Protein AF-A0AAU0RL03-F1 (afdb_monomer_lite)

Sequence (150 aa):
MKHIYVLLFLTFFTHTLWAQEIKDSTNIVLVRGSISQGDRWERKIRVYADSLNYYSDKTLPHFITDECFDVTFTASKAADDYESPRWAILERVYNNITLQKIIKTQNKSLDKKCSIKMPFEDSNYKASFRQLAQKRLQQIKDKPGAQLIQ

Radius of gyration: 30.17 Å; chains: 1; bounding box: 51×86×68 Å

Structure (mmCIF, N/CA/C/O backbone):
data_AF-A0AAU0RL03-F1
#
_entry.id   AF-A0AAU0RL03-F1
#
loop_
_atom_site.group_PDB
_atom_site.id
_atom_site.type_symbol
_atom_site.label_atom_id
_atom_site.label_alt_id
_atom_site.label_comp_id
_atom_site.label_asym_id
_atom_site.label_entity_id
_atom_site.label_seq_id
_atom_site.pdbx_PDB_ins_code
_atom_site.Cartn_x
_atom_site.Cartn_y
_atom_site.Cartn_z
_atom_site.occupancy
_atom_site.B_iso_or_equiv
_atom_site.auth_seq_id
_atom_site.auth_comp_id
_atom_site.auth_asym_id
_atom_site.auth_atom_id
_atom_site.pdbx_PDB_model_num
ATOM 1 N N . MET A 1 1 ? -33.632 -72.762 -52.023 1.00 55.47 1 MET A N 1
ATOM 2 C CA . MET A 1 1 ? -32.404 -71.966 -51.777 1.00 55.47 1 MET A CA 1
ATOM 3 C C . MET A 1 1 ? -32.392 -70.681 -52.619 1.00 55.47 1 MET A C 1
ATOM 5 O O . MET A 1 1 ? -31.535 -70.516 -53.472 1.00 55.47 1 MET A O 1
ATOM 9 N N . LYS A 1 2 ? -33.365 -69.775 -52.435 1.00 52.75 2 LYS A N 1
ATOM 10 C CA . LYS A 1 2 ? -33.423 -68.478 -53.154 1.00 52.75 2 LYS A CA 1
ATOM 11 C C . LYS A 1 2 ? -33.726 -67.273 -52.247 1.00 52.75 2 LYS A C 1
ATOM 13 O O . LYS A 1 2 ? -33.703 -66.147 -52.717 1.00 52.75 2 LYS A O 1
ATOM 18 N N . HIS A 1 3 ? -33.936 -67.491 -50.945 1.00 49.66 3 HIS A N 1
ATOM 19 C CA . HIS A 1 3 ? -34.319 -66.432 -49.998 1.00 49.66 3 HIS A CA 1
ATOM 20 C C . HIS A 1 3 ? -33.198 -65.998 -49.039 1.00 49.66 3 HIS A C 1
ATOM 22 O O . HIS A 1 3 ? -33.381 -65.053 -48.286 1.00 49.66 3 HIS A O 1
ATOM 28 N N . ILE A 1 4 ? -32.023 -66.637 -49.093 1.00 52.09 4 ILE A N 1
ATOM 29 C CA . ILE A 1 4 ? -30.875 -66.294 -48.230 1.00 52.09 4 ILE A CA 1
ATOM 30 C C . ILE A 1 4 ? -30.045 -65.138 -48.824 1.00 52.09 4 ILE A C 1
ATOM 32 O O . ILE A 1 4 ? -29.452 -64.357 -48.089 1.00 52.09 4 ILE A O 1
ATOM 36 N N . TYR A 1 5 ? -30.067 -64.955 -50.149 1.00 51.00 5 TYR A N 1
ATOM 37 C CA . TYR A 1 5 ? -29.262 -63.927 -50.822 1.00 51.00 5 TYR A CA 1
ATOM 38 C C . TYR A 1 5 ? -29.834 -62.504 -50.725 1.00 51.00 5 TYR A C 1
ATOM 40 O O . TYR A 1 5 ? -29.085 -61.544 -50.862 1.00 51.00 5 TYR A O 1
ATOM 48 N N . VAL A 1 6 ? -31.135 -62.345 -50.456 1.00 51.84 6 VAL A N 1
ATOM 49 C CA . VAL A 1 6 ? -31.771 -61.014 -50.373 1.00 51.84 6 VAL A CA 1
ATOM 50 C C . VAL A 1 6 ? -31.477 -60.332 -49.030 1.00 51.84 6 VAL A C 1
ATOM 52 O O . VAL A 1 6 ? -31.315 -59.118 -48.976 1.00 51.84 6 VAL A O 1
ATOM 55 N N . LEU A 1 7 ? -31.322 -61.111 -47.955 1.00 48.09 7 LEU A N 1
ATOM 56 C CA . LEU A 1 7 ? -31.024 -60.590 -46.616 1.00 48.09 7 LEU A CA 1
ATOM 57 C C . LEU A 1 7 ? -29.560 -60.158 -46.444 1.00 48.09 7 LEU A C 1
ATOM 59 O O . LEU A 1 7 ? -29.296 -59.208 -45.717 1.00 48.09 7 LEU A O 1
ATOM 63 N N . LEU A 1 8 ? -28.621 -60.787 -47.158 1.00 49.88 8 LEU A N 1
ATOM 64 C CA . LEU A 1 8 ? -27.200 -60.413 -47.120 1.00 49.88 8 LEU A CA 1
ATOM 65 C C . LEU A 1 8 ? -26.866 -59.161 -47.945 1.00 49.88 8 LEU A C 1
ATOM 67 O O . LEU A 1 8 ? -25.859 -58.509 -47.682 1.00 49.88 8 LEU A O 1
ATOM 71 N N . PHE A 1 9 ? -27.706 -58.791 -48.916 1.00 48.72 9 PHE A N 1
ATOM 72 C CA . PHE A 1 9 ? -27.490 -57.580 -49.715 1.00 48.72 9 PHE A CA 1
ATOM 73 C C . PHE A 1 9 ? -27.983 -56.307 -49.002 1.00 48.72 9 PHE A C 1
ATOM 75 O O . PHE A 1 9 ? -27.459 -55.220 -49.230 1.00 48.72 9 PHE A O 1
ATOM 82 N N . LEU A 1 10 ? -28.955 -56.441 -48.091 1.00 46.81 10 LEU A N 1
ATOM 83 C CA . LEU A 1 10 ? -29.544 -55.321 -47.347 1.00 46.81 10 LEU A CA 1
ATOM 84 C C . LEU A 1 10 ? -28.695 -54.852 -46.158 1.00 46.81 10 LEU A C 1
ATOM 86 O O . LEU A 1 10 ? -28.780 -53.687 -45.784 1.00 46.81 10 LEU A O 1
ATOM 90 N N . THR A 1 11 ? -27.833 -55.704 -45.600 1.00 49.44 11 THR A N 1
ATOM 91 C CA . THR A 1 11 ? -26.931 -55.308 -44.502 1.00 49.44 11 THR A CA 1
ATOM 92 C C . THR A 1 11 ? -25.633 -54.665 -44.986 1.00 49.44 11 THR A C 1
ATOM 94 O O . THR A 1 11 ? -24.937 -54.032 -44.199 1.00 49.44 11 THR A O 1
ATOM 97 N N . PHE A 1 12 ? -25.290 -54.789 -46.272 1.00 46.94 12 PHE A N 1
ATOM 98 C CA . PHE A 1 12 ? -24.073 -54.171 -46.808 1.00 46.94 12 PHE A CA 1
ATOM 99 C C . PHE A 1 12 ? -24.259 -52.687 -47.162 1.00 46.94 12 PHE A C 1
ATOM 101 O O . PHE A 1 12 ? -23.292 -51.931 -47.161 1.00 46.94 12 PHE A O 1
ATOM 108 N N . PHE A 1 13 ? -25.496 -52.238 -47.403 1.00 47.69 13 PHE A N 1
ATOM 109 C CA . PHE A 1 13 ? -25.777 -50.841 -47.762 1.00 47.69 13 PHE A CA 1
ATOM 110 C C . PHE A 1 13 ? -25.941 -49.901 -46.557 1.00 47.69 13 PHE A C 1
ATOM 112 O O . PHE A 1 13 ? -25.862 -48.685 -46.708 1.00 47.69 13 PHE A O 1
ATOM 119 N N . THR A 1 14 ? -26.133 -50.430 -45.346 1.00 48.75 14 THR A N 1
ATOM 120 C CA . THR A 1 14 ? -26.328 -49.613 -44.133 1.00 48.75 14 THR A CA 1
ATOM 121 C C . THR A 1 14 ? -25.031 -49.241 -43.411 1.00 48.75 14 THR A C 1
ATOM 123 O O . THR A 1 14 ? -25.081 -48.524 -42.415 1.00 48.75 14 THR A O 1
ATOM 126 N N . HIS A 1 15 ? -23.865 -49.685 -43.889 1.00 47.97 15 HIS A N 1
ATOM 127 C CA . HIS A 1 15 ? -22.578 -49.404 -43.234 1.00 47.97 15 HIS A CA 1
ATOM 128 C C . HIS A 1 15 ? -21.725 -48.325 -43.911 1.00 47.97 15 HIS A C 1
ATOM 130 O O . HIS A 1 15 ? -20.688 -47.954 -43.370 1.00 47.97 15 HIS A O 1
ATOM 136 N N . THR A 1 16 ? -22.160 -47.746 -45.030 1.00 49.66 16 THR A N 1
ATOM 137 C CA . THR A 1 16 ? -21.395 -46.691 -45.723 1.00 49.66 16 THR A CA 1
ATOM 138 C C . THR A 1 16 ? -21.837 -45.262 -45.384 1.00 49.66 16 THR A C 1
ATOM 140 O O . THR A 1 16 ? -21.304 -44.316 -45.952 1.00 49.66 16 THR A O 1
ATOM 143 N N . LEU A 1 17 ? -22.769 -45.071 -44.440 1.00 49.69 17 LEU A N 1
ATOM 144 C CA . LEU A 1 17 ? -23.283 -43.743 -44.050 1.00 49.69 17 LEU A CA 1
ATOM 145 C C . LEU A 1 17 ? -22.670 -43.156 -42.765 1.00 49.69 17 LEU A C 1
ATOM 147 O O . LEU A 1 17 ? -23.070 -42.077 -42.347 1.00 49.69 17 LEU A O 1
ATOM 151 N N . TRP A 1 18 ? -21.687 -43.819 -42.147 1.00 51.22 18 TRP A N 1
ATOM 152 C CA . TRP A 1 18 ? -21.048 -43.358 -40.899 1.00 51.22 18 TRP A CA 1
ATOM 153 C C . TRP A 1 18 ? -19.575 -42.964 -41.056 1.00 51.22 18 TRP A C 1
ATOM 155 O O . TRP A 1 18 ? -18.809 -42.976 -40.098 1.00 51.22 18 TRP A O 1
ATOM 165 N N . ALA A 1 19 ? -19.172 -42.583 -42.265 1.00 48.88 19 ALA A N 1
ATOM 166 C CA . ALA A 1 19 ? -17.845 -42.032 -42.518 1.00 48.88 19 ALA A CA 1
ATOM 167 C C . ALA A 1 19 ? -17.935 -40.741 -43.339 1.00 48.88 19 ALA A C 1
ATOM 169 O O . ALA A 1 19 ? -17.244 -40.571 -44.338 1.00 48.88 19 ALA A O 1
ATOM 170 N N . GLN A 1 20 ? -18.794 -39.807 -42.923 1.00 47.00 20 GLN A N 1
ATOM 171 C CA . GLN A 1 20 ? -18.469 -38.406 -43.158 1.00 47.00 20 GLN A CA 1
ATOM 172 C C . GLN A 1 20 ? -17.448 -38.021 -42.094 1.00 47.00 20 GLN A C 1
ATOM 174 O O . GLN A 1 20 ? -17.790 -37.728 -40.951 1.00 47.00 20 GLN A O 1
ATOM 179 N N . GLU A 1 21 ? -16.173 -38.084 -42.477 1.00 47.25 21 GLU A N 1
ATOM 180 C CA . GLU A 1 21 ? -15.118 -37.338 -41.806 1.00 47.25 21 GLU A CA 1
ATOM 181 C C . GLU A 1 21 ? -15.559 -35.871 -41.851 1.00 47.25 21 GLU A C 1
ATOM 183 O O . GLU A 1 21 ? -15.415 -35.186 -42.866 1.00 47.25 21 GLU A O 1
ATOM 188 N N . ILE A 1 22 ? -16.163 -35.387 -40.766 1.00 52.53 22 ILE A N 1
ATOM 189 C CA . ILE A 1 22 ? -16.255 -33.956 -40.520 1.00 52.53 22 ILE A CA 1
ATOM 190 C C . ILE A 1 22 ? -14.807 -33.544 -40.266 1.00 52.53 22 ILE A C 1
ATOM 192 O O . ILE A 1 22 ? -14.342 -33.477 -39.131 1.00 52.53 22 ILE A O 1
ATOM 196 N N . LYS A 1 23 ? -14.054 -33.306 -41.345 1.00 43.62 23 LYS A N 1
ATOM 197 C CA . LYS A 1 23 ? -12.921 -32.390 -41.302 1.00 43.62 23 LYS A CA 1
ATOM 198 C C . LYS A 1 23 ? -13.518 -31.006 -41.112 1.00 43.62 23 LYS A C 1
ATOM 200 O O . LYS A 1 23 ? -13.473 -30.164 -42.004 1.00 43.62 23 LYS A O 1
ATOM 205 N N . ASP A 1 24 ? -14.056 -30.779 -39.919 1.00 48.59 24 ASP A N 1
ATOM 206 C CA . ASP A 1 24 ? -13.991 -29.469 -39.319 1.00 48.59 24 ASP A CA 1
ATOM 207 C C . ASP A 1 24 ? -12.497 -29.235 -39.167 1.00 48.59 24 ASP A C 1
ATOM 209 O O . ASP A 1 24 ? -11.853 -29.610 -38.186 1.00 48.59 24 ASP A O 1
ATOM 213 N N . SER A 1 25 ? -11.905 -28.668 -40.218 1.00 48.94 25 SER A N 1
ATOM 214 C CA . SER A 1 25 ? -10.732 -27.849 -40.050 1.00 48.94 25 SER A CA 1
ATOM 215 C C . SER A 1 25 ? -11.194 -26.730 -39.134 1.00 48.94 25 SER A C 1
ATOM 217 O O . SER A 1 25 ? -11.632 -25.668 -39.587 1.00 48.94 25 SER A O 1
ATOM 219 N N . THR A 1 26 ? -11.156 -26.989 -37.831 1.00 49.00 26 THR A N 1
ATOM 220 C CA . THR A 1 26 ? -11.131 -25.955 -36.825 1.00 49.00 26 THR A CA 1
ATOM 221 C C . THR A 1 26 ? -9.859 -25.197 -37.149 1.00 49.00 26 THR A C 1
ATOM 223 O O . THR A 1 26 ? -8.769 -25.517 -36.677 1.00 49.00 26 THR A O 1
ATOM 226 N N . ASN A 1 27 ? -9.978 -24.214 -38.040 1.00 41.69 27 ASN A N 1
ATOM 227 C CA . ASN A 1 27 ? -9.094 -23.078 -38.059 1.00 41.69 27 ASN A CA 1
ATOM 228 C C . ASN A 1 27 ? -9.299 -22.466 -36.682 1.00 41.69 27 ASN A C 1
ATOM 230 O O . ASN A 1 27 ? -10.167 -21.620 -36.475 1.00 41.69 27 ASN A O 1
ATOM 234 N N . ILE A 1 28 ? -8.547 -22.977 -35.706 1.00 46.81 28 ILE A N 1
ATOM 235 C CA . ILE A 1 28 ? -8.315 -22.295 -34.455 1.00 46.81 28 ILE A CA 1
ATOM 236 C C . ILE A 1 28 ? -7.556 -21.058 -34.902 1.00 46.81 28 ILE A C 1
ATOM 238 O O . ILE A 1 28 ? -6.332 -21.056 -35.025 1.00 46.81 28 ILE A O 1
ATOM 242 N N . VAL A 1 29 ? -8.311 -20.016 -35.235 1.00 42.81 29 VAL A N 1
ATOM 243 C CA . VAL A 1 29 ? -7.779 -18.676 -35.347 1.00 42.81 29 VAL A CA 1
ATOM 244 C C . VAL A 1 29 ? -7.341 -18.360 -33.927 1.00 42.81 29 VAL A C 1
ATOM 246 O O . VAL A 1 29 ? -8.125 -17.914 -33.092 1.00 42.81 29 VAL A O 1
ATOM 249 N N . LEU A 1 30 ? -6.083 -18.677 -33.623 1.00 47.31 30 LEU A N 1
ATOM 250 C CA . LEU A 1 30 ? -5.368 -18.115 -32.495 1.00 47.31 30 LEU A CA 1
ATOM 251 C C . LEU A 1 30 ? -5.301 -16.619 -32.782 1.00 47.31 30 LEU A C 1
ATOM 253 O O . LEU A 1 30 ? -4.319 -16.115 -33.326 1.00 47.31 30 LEU A O 1
ATOM 257 N N . VAL A 1 31 ? -6.376 -15.904 -32.443 1.00 50.41 31 VAL A N 1
ATOM 258 C CA . VAL A 1 31 ? -6.346 -14.459 -32.285 1.00 50.41 31 VAL A CA 1
ATOM 259 C C . VAL A 1 31 ? -5.415 -14.238 -31.108 1.00 50.41 31 VAL A C 1
ATOM 261 O O . VAL A 1 31 ? -5.816 -14.209 -29.946 1.00 50.41 31 VAL A O 1
ATOM 264 N N . ARG A 1 32 ? -4.120 -14.165 -31.405 1.00 51.62 32 ARG A N 1
ATOM 265 C CA . ARG A 1 32 ? -3.092 -13.776 -30.456 1.00 51.62 32 ARG A CA 1
ATOM 266 C C . ARG A 1 32 ? -3.259 -12.275 -30.261 1.00 51.62 32 ARG A C 1
ATOM 268 O O . ARG A 1 32 ? -2.483 -11.483 -30.780 1.00 51.62 32 ARG A O 1
ATOM 275 N N . GLY A 1 33 ? -4.333 -11.890 -29.574 1.00 57.47 33 GLY A N 1
ATOM 276 C CA . GLY A 1 33 ? -4.560 -10.518 -29.162 1.00 57.47 33 GLY A CA 1
ATOM 277 C C . GLY A 1 33 ? -3.382 -10.122 -28.289 1.00 57.47 33 GLY A C 1
ATOM 278 O O . GLY A 1 33 ? -3.208 -10.655 -27.190 1.00 57.47 33 GLY A O 1
ATOM 279 N N . SER A 1 34 ? -2.510 -9.255 -28.799 1.00 68.25 34 SER A N 1
ATOM 280 C CA . SER A 1 34 ? -1.417 -8.725 -28.003 1.00 68.25 34 SER A CA 1
ATOM 281 C C . SER A 1 34 ? -2.031 -7.837 -26.926 1.00 68.25 34 SER A C 1
ATOM 283 O O . SER A 1 34 ? -2.418 -6.705 -27.196 1.00 68.25 34 SER A O 1
ATOM 285 N N . ILE A 1 35 ? -2.152 -8.357 -25.705 1.00 71.44 35 ILE A N 1
ATOM 286 C CA . ILE A 1 35 ? -2.530 -7.539 -24.550 1.00 71.44 35 ILE A CA 1
ATOM 287 C C . ILE A 1 35 ? -1.452 -6.461 -24.404 1.00 71.44 35 ILE A C 1
ATOM 289 O O . ILE A 1 35 ? -0.257 -6.796 -24.359 1.00 71.44 35 ILE A O 1
ATOM 293 N N . SER A 1 36 ? -1.858 -5.192 -24.355 1.00 82.31 36 SER A N 1
ATOM 294 C CA . SER A 1 36 ? -0.913 -4.090 -24.192 1.00 82.31 36 SER A CA 1
ATOM 295 C C . SER A 1 36 ? -0.228 -4.177 -22.820 1.00 82.31 36 SER A C 1
ATOM 297 O O . SER A 1 36 ? -0.721 -4.819 -21.886 1.00 82.31 36 SER A O 1
ATOM 299 N N . GLN A 1 37 ? 0.944 -3.553 -22.666 1.00 79.00 37 GLN A N 1
ATOM 300 C CA . GLN A 1 37 ? 1.581 -3.482 -21.343 1.00 79.00 37 GLN A CA 1
ATOM 301 C C . GLN A 1 37 ? 0.717 -2.706 -20.339 1.00 79.00 37 GLN A C 1
ATOM 303 O O . GLN A 1 37 ? 0.675 -3.081 -19.168 1.00 79.00 37 GLN A O 1
ATOM 308 N N . GLY A 1 38 ? -0.015 -1.688 -20.807 1.00 82.44 38 GLY A N 1
ATOM 309 C CA . GLY A 1 38 ? -0.974 -0.934 -20.000 1.00 82.44 38 GLY A CA 1
ATOM 310 C C . GLY A 1 38 ? -2.082 -1.826 -19.441 1.00 82.44 38 GLY A C 1
ATOM 311 O O . GLY A 1 38 ? -2.300 -1.838 -18.234 1.00 82.44 38 GLY A O 1
ATOM 312 N N . ASP A 1 39 ? -2.688 -2.675 -20.274 1.00 84.31 39 ASP A N 1
ATOM 313 C CA . ASP A 1 39 ? -3.747 -3.595 -19.829 1.00 84.31 39 ASP A CA 1
ATOM 314 C C . ASP A 1 39 ? -3.235 -4.620 -18.809 1.00 84.31 39 ASP A C 1
ATOM 316 O O . ASP A 1 39 ? -3.933 -4.979 -17.856 1.00 84.31 39 ASP A O 1
ATOM 320 N N . ARG A 1 40 ? -2.000 -5.113 -18.989 1.00 84.81 40 ARG A N 1
ATOM 321 C CA . ARG A 1 40 ? -1.363 -6.012 -18.012 1.00 84.81 40 ARG A CA 1
ATOM 322 C C . ARG A 1 40 ? -1.126 -5.311 -16.680 1.00 84.81 40 ARG A C 1
ATOM 324 O O . ARG A 1 40 ? -1.338 -5.926 -15.635 1.00 84.81 40 ARG A O 1
ATOM 331 N N . TRP A 1 41 ? -0.677 -4.061 -16.717 1.00 86.56 41 TRP A N 1
ATOM 332 C CA . TRP A 1 41 ? -0.466 -3.243 -15.529 1.00 86.56 41 TRP A CA 1
ATOM 333 C C . TRP A 1 41 ? -1.790 -2.989 -14.806 1.00 86.56 41 TRP A C 1
ATOM 335 O O . TRP A 1 41 ? -1.903 -3.334 -13.632 1.00 86.56 41 TRP A O 1
ATOM 345 N N . GLU A 1 42 ? -2.819 -2.532 -15.519 1.00 87.69 42 GLU A N 1
ATOM 346 C CA . GLU A 1 42 ? -4.141 -2.253 -14.948 1.00 87.69 42 GLU A CA 1
ATOM 347 C C . GLU A 1 42 ? -4.750 -3.504 -14.311 1.00 87.69 42 GLU A C 1
ATOM 349 O O . GLU A 1 42 ? -5.239 -3.472 -13.180 1.00 87.69 42 GLU A O 1
ATOM 354 N N . ARG A 1 43 ? -4.645 -4.652 -14.991 1.00 90.19 43 ARG A N 1
ATOM 355 C CA . ARG A 1 43 ? -5.108 -5.930 -14.443 1.00 90.19 43 ARG A CA 1
ATOM 356 C C . ARG A 1 43 ? -4.383 -6.287 -13.147 1.00 90.19 43 ARG A C 1
ATOM 358 O O . ARG A 1 43 ? -5.032 -6.732 -12.205 1.00 90.19 43 ARG A O 1
ATOM 365 N N . LYS A 1 44 ? -3.059 -6.105 -13.080 1.00 90.56 44 LYS A N 1
ATOM 366 C CA . LYS A 1 44 ? -2.292 -6.357 -11.849 1.00 90.56 44 LYS A CA 1
ATOM 367 C C . LYS A 1 44 ? -2.744 -5.429 -10.726 1.00 90.56 44 LYS A C 1
ATOM 369 O O . LYS A 1 44 ? -3.037 -5.913 -9.637 1.00 90.56 44 LYS A O 1
ATOM 374 N N . ILE A 1 45 ? -2.832 -4.127 -10.996 1.00 93.31 45 ILE A N 1
ATOM 375 C CA . ILE A 1 45 ? -3.271 -3.120 -10.025 1.00 93.31 45 ILE A CA 1
ATOM 376 C C . ILE A 1 45 ? -4.653 -3.478 -9.462 1.00 93.31 45 ILE A C 1
ATOM 378 O O . ILE A 1 45 ? -4.834 -3.481 -8.244 1.00 93.31 45 ILE A O 1
ATOM 382 N N . ARG A 1 46 ? -5.598 -3.869 -10.326 1.00 94.50 46 ARG A N 1
ATOM 383 C CA . ARG A 1 46 ? -6.937 -4.317 -9.922 1.00 94.50 46 ARG A CA 1
ATOM 384 C C . ARG A 1 46 ? -6.893 -5.528 -8.994 1.00 94.50 46 ARG A C 1
ATOM 386 O O . ARG A 1 46 ? -7.495 -5.487 -7.930 1.00 94.50 46 ARG A O 1
ATOM 393 N N . VAL A 1 47 ? -6.123 -6.560 -9.342 1.00 94.81 47 VAL A N 1
ATOM 394 C CA . VAL A 1 47 ? -5.978 -7.766 -8.505 1.00 94.81 47 VAL A CA 1
ATOM 395 C C . VAL A 1 47 ? -5.456 -7.423 -7.105 1.00 94.81 47 VAL A C 1
ATOM 397 O O . VAL A 1 47 ? -5.973 -7.929 -6.107 1.00 94.81 47 VAL A O 1
ATOM 400 N N . TYR A 1 48 ? -4.459 -6.541 -6.999 1.00 95.75 48 TYR A N 1
ATOM 401 C CA . TYR A 1 48 ? -3.968 -6.097 -5.694 1.00 95.75 48 TYR A CA 1
ATOM 402 C C . TYR A 1 48 ? -5.005 -5.270 -4.929 1.00 95.75 48 TYR A C 1
ATOM 404 O O . TYR A 1 48 ? -5.158 -5.465 -3.723 1.00 95.75 48 TYR A O 1
ATOM 412 N N . ALA A 1 49 ? -5.741 -4.386 -5.603 1.00 96.62 49 ALA A N 1
ATOM 413 C CA . ALA A 1 49 ? -6.792 -3.597 -4.969 1.00 96.62 49 ALA A CA 1
ATOM 414 C C . ALA A 1 49 ? -7.918 -4.491 -4.431 1.00 96.62 49 ALA A C 1
ATOM 416 O O . ALA A 1 49 ? -8.316 -4.344 -3.274 1.00 96.62 49 ALA A O 1
ATOM 417 N N . ASP A 1 50 ? -8.359 -5.478 -5.212 1.00 95.44 50 ASP A N 1
ATOM 418 C CA . ASP A 1 50 ? -9.372 -6.454 -4.804 1.00 95.44 50 ASP A CA 1
ATOM 419 C C . ASP A 1 50 ? -8.912 -7.255 -3.583 1.00 95.44 50 ASP A C 1
ATOM 421 O O . ASP A 1 50 ? -9.676 -7.435 -2.634 1.00 95.44 50 ASP A O 1
ATOM 425 N N . SER A 1 51 ? -7.633 -7.646 -3.532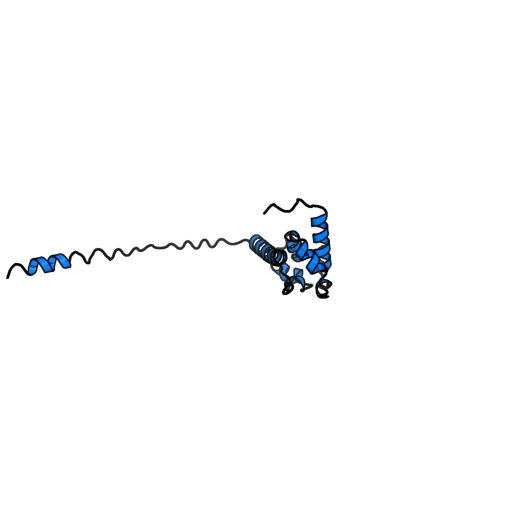 1.00 94.69 51 SER A N 1
ATOM 426 C CA . SER A 1 51 ? -7.077 -8.339 -2.362 1.00 94.69 51 SER A CA 1
ATOM 427 C C . SER A 1 51 ? -7.203 -7.532 -1.061 1.00 94.69 51 SER A C 1
ATOM 429 O O . SER A 1 51 ? -7.342 -8.118 0.013 1.00 94.69 51 SER A O 1
ATOM 431 N N . LEU A 1 52 ? -7.203 -6.196 -1.148 1.00 95.44 52 LEU A N 1
ATOM 432 C CA . LEU A 1 52 ? -7.457 -5.311 -0.012 1.00 95.44 52 LEU A CA 1
ATOM 433 C C . LEU A 1 52 ? -8.963 -5.109 0.208 1.00 95.44 52 LEU A C 1
ATOM 435 O O . LEU A 1 52 ? -9.439 -5.199 1.340 1.00 95.44 52 LEU A O 1
ATOM 439 N N . ASN A 1 53 ? -9.748 -4.891 -0.846 1.00 95.06 53 ASN A N 1
ATOM 440 C CA . ASN A 1 53 ? -11.196 -4.695 -0.716 1.00 95.06 53 ASN A CA 1
ATOM 441 C C . ASN A 1 53 ? -11.898 -5.890 -0.049 1.00 95.06 53 ASN A C 1
ATOM 443 O O . ASN A 1 53 ? -12.836 -5.680 0.722 1.00 95.06 53 ASN A O 1
ATOM 447 N N . TYR A 1 54 ? -11.398 -7.108 -0.266 1.00 91.88 54 TYR A N 1
ATOM 448 C CA . TYR A 1 54 ? -11.925 -8.349 0.316 1.00 91.88 54 TYR A CA 1
ATOM 449 C C . TYR A 1 54 ? -11.083 -8.908 1.478 1.00 91.88 54 TYR A C 1
ATOM 451 O O . TYR A 1 54 ? -11.264 -10.056 1.886 1.00 91.88 54 TYR A O 1
ATOM 459 N N . TYR A 1 55 ? -10.160 -8.119 2.035 1.00 90.19 55 TYR A N 1
ATOM 460 C CA 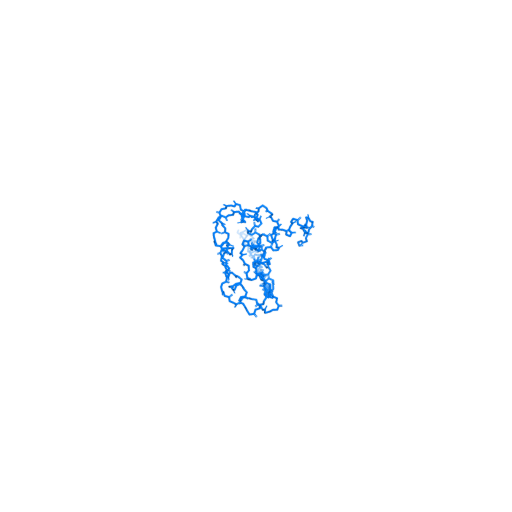. TYR A 1 55 ? -9.319 -8.549 3.151 1.00 90.19 55 TYR A CA 1
ATOM 461 C C . TYR A 1 55 ? -10.138 -8.819 4.429 1.00 90.19 55 TYR A C 1
ATOM 463 O O . TYR A 1 55 ? -10.838 -7.944 4.937 1.00 90.19 55 TYR A O 1
ATOM 471 N N . SER A 1 56 ? -10.008 -10.034 4.976 1.00 82.75 56 SER A N 1
ATOM 472 C CA . SER A 1 56 ? -10.793 -10.531 6.117 1.00 82.75 56 SER A CA 1
ATOM 473 C C . SER A 1 56 ? -9.948 -10.894 7.354 1.00 82.75 56 SER A C 1
ATOM 475 O O . SER A 1 56 ? -10.307 -11.808 8.089 1.00 82.75 56 SER A O 1
ATOM 477 N N . ASP A 1 57 ? -8.815 -10.220 7.574 1.00 71.81 57 ASP A N 1
ATOM 478 C CA . ASP A 1 57 ? -8.001 -10.283 8.812 1.00 71.81 57 ASP A CA 1
ATOM 479 C C . ASP A 1 57 ? -7.099 -11.511 9.011 1.00 71.81 57 ASP A C 1
ATOM 481 O O . ASP A 1 57 ? -6.594 -11.736 10.107 1.00 71.81 57 ASP A O 1
ATOM 485 N N . LYS A 1 58 ? -6.830 -12.296 7.962 1.00 76.88 58 LYS A N 1
ATOM 486 C CA . LYS A 1 58 ? -5.915 -13.450 8.070 1.00 76.88 58 LYS A CA 1
ATOM 487 C C . LYS A 1 58 ? -4.447 -13.025 8.086 1.00 76.88 58 LYS A C 1
ATOM 489 O O . LYS A 1 58 ? -3.751 -13.113 9.090 1.00 76.88 58 LYS A O 1
ATOM 494 N N . THR A 1 59 ? -3.960 -12.567 6.940 1.00 84.88 59 THR A N 1
ATOM 495 C CA . THR A 1 59 ? -2.544 -12.265 6.720 1.00 84.88 59 THR A CA 1
ATOM 496 C C . THR A 1 59 ? -2.458 -11.082 5.782 1.00 84.88 59 THR A C 1
ATOM 498 O O . THR A 1 59 ? -3.102 -11.087 4.734 1.00 84.88 59 THR A O 1
ATOM 501 N N . LEU A 1 60 ? -1.706 -10.053 6.177 1.00 88.69 60 LEU A N 1
ATOM 502 C CA . LEU A 1 60 ? -1.503 -8.884 5.329 1.00 88.69 60 LEU A CA 1
ATOM 503 C C . LEU A 1 60 ? -0.887 -9.325 3.991 1.00 88.69 60 LEU A C 1
ATOM 505 O O . LEU A 1 60 ? 0.061 -10.115 4.004 1.00 88.69 60 LEU A O 1
ATOM 509 N N . PRO A 1 61 ? -1.389 -8.834 2.847 1.00 91.81 61 PRO A N 1
ATOM 510 C CA . PRO A 1 61 ? -0.779 -9.134 1.560 1.00 91.81 61 PRO A CA 1
ATOM 511 C C . PRO A 1 61 ? 0.703 -8.741 1.538 1.00 91.81 61 PRO A C 1
ATOM 513 O O . PRO A 1 61 ? 1.065 -7.642 1.945 1.00 91.81 61 PRO A O 1
ATOM 516 N N . HIS A 1 62 ? 1.575 -9.607 1.021 1.00 91.38 62 HIS A N 1
ATOM 517 C CA . HIS A 1 62 ? 3.023 -9.362 1.048 1.00 91.38 62 HIS A CA 1
ATOM 518 C C . HIS A 1 62 ? 3.425 -8.009 0.426 1.00 91.38 62 HIS A C 1
ATOM 520 O O . HIS A 1 62 ? 4.315 -7.325 0.925 1.00 91.38 62 HIS A O 1
ATOM 526 N N . PHE A 1 63 ? 2.729 -7.582 -0.633 1.00 93.88 63 PHE A N 1
ATOM 527 C CA . PHE A 1 63 ? 3.040 -6.338 -1.340 1.00 93.88 63 PHE A CA 1
ATOM 528 C C . PHE A 1 63 ? 2.891 -5.075 -0.479 1.00 93.88 63 PHE A C 1
ATOM 530 O O . PHE A 1 63 ? 3.556 -4.080 -0.747 1.00 93.88 63 PHE A O 1
ATOM 537 N N . ILE A 1 64 ? 2.043 -5.101 0.558 1.00 94.56 64 ILE A N 1
ATOM 538 C CA . ILE A 1 64 ? 1.878 -3.949 1.456 1.00 94.56 64 ILE A CA 1
ATOM 539 C C . ILE A 1 64 ? 2.954 -3.905 2.540 1.00 94.56 64 ILE A C 1
ATOM 541 O O . ILE A 1 64 ? 3.141 -2.874 3.184 1.00 94.56 64 ILE A O 1
ATOM 545 N N . THR A 1 65 ? 3.656 -5.022 2.749 1.00 94.69 65 THR A N 1
ATOM 546 C CA . THR A 1 65 ? 4.758 -5.142 3.708 1.00 94.69 65 THR A CA 1
ATOM 547 C C . THR A 1 65 ? 6.141 -5.006 3.077 1.00 94.69 65 THR A C 1
ATOM 549 O O . THR A 1 65 ? 7.102 -4.852 3.821 1.00 94.69 65 THR A O 1
ATOM 552 N N . ASP A 1 66 ? 6.234 -5.044 1.747 1.00 95.69 66 ASP A N 1
ATOM 553 C CA . ASP A 1 66 ? 7.452 -4.761 0.988 1.00 95.69 66 ASP A CA 1
ATOM 554 C C . ASP A 1 66 ? 7.602 -3.244 0.788 1.00 95.69 66 ASP A C 1
ATOM 556 O O . ASP A 1 66 ? 6.883 -2.614 0.003 1.00 95.69 66 ASP A O 1
ATOM 560 N N . GLU A 1 67 ? 8.540 -2.633 1.515 1.00 94.44 67 GLU A N 1
ATOM 561 C CA . GLU A 1 67 ? 8.781 -1.193 1.446 1.00 94.44 67 GLU A CA 1
ATOM 562 C C . GLU A 1 67 ? 9.179 -0.700 0.051 1.00 94.44 67 GLU A C 1
ATOM 564 O O . GLU A 1 67 ? 8.899 0.461 -0.258 1.00 94.44 67 GLU A O 1
ATOM 569 N N . CYS A 1 68 ? 9.772 -1.560 -0.784 1.00 93.81 68 CYS A N 1
ATOM 570 C CA . CYS A 1 68 ? 10.294 -1.238 -2.111 1.00 93.81 68 CYS A CA 1
ATOM 571 C C . CYS A 1 68 ? 9.488 -1.876 -3.251 1.00 93.81 68 CYS A C 1
ATOM 573 O O . CYS A 1 68 ? 9.966 -1.914 -4.388 1.00 93.81 68 CYS A O 1
ATOM 575 N N . PHE A 1 69 ? 8.244 -2.291 -2.983 1.00 94.12 69 PHE A N 1
ATOM 576 C CA . PHE A 1 69 ? 7.326 -2.828 -3.993 1.00 94.12 69 PHE A CA 1
ATOM 577 C C . PHE A 1 69 ? 7.227 -1.946 -5.245 1.00 94.12 69 PHE A C 1
ATOM 579 O O . PHE A 1 69 ? 7.212 -2.448 -6.364 1.00 94.12 69 PHE A O 1
ATOM 586 N N . ASP A 1 70 ? 7.200 -0.621 -5.076 1.00 90.88 70 ASP A N 1
ATOM 587 C CA . ASP A 1 70 ? 7.117 0.301 -6.209 1.00 90.88 70 ASP A CA 1
ATOM 588 C C . ASP A 1 70 ? 8.301 0.116 -7.175 1.00 90.88 70 ASP A C 1
ATOM 590 O O . ASP A 1 70 ? 8.114 0.145 -8.386 1.00 90.88 70 ASP A O 1
ATOM 594 N N . VAL A 1 71 ? 9.511 -0.148 -6.676 1.00 88.38 71 VAL A N 1
ATOM 595 C CA . VAL A 1 71 ? 10.708 -0.347 -7.511 1.00 88.38 71 VAL A CA 1
ATOM 596 C C . VAL A 1 71 ? 10.601 -1.641 -8.316 1.00 88.38 71 VAL A C 1
ATOM 598 O O . VAL A 1 71 ? 10.794 -1.642 -9.534 1.00 88.38 71 VAL A O 1
ATOM 601 N N . THR A 1 72 ? 10.259 -2.741 -7.644 1.00 84.50 72 THR A N 1
ATOM 602 C CA . THR A 1 72 ? 10.167 -4.071 -8.265 1.00 84.50 72 THR A CA 1
ATOM 603 C C . THR A 1 72 ? 9.013 -4.147 -9.261 1.00 84.50 72 THR A C 1
ATOM 605 O O . THR A 1 72 ? 9.124 -4.796 -10.302 1.00 84.50 72 THR A O 1
ATOM 608 N N . PHE A 1 73 ? 7.921 -3.436 -8.987 1.00 84.75 73 PHE A N 1
ATOM 609 C CA . PHE A 1 73 ? 6.750 -3.388 -9.848 1.00 84.75 73 PHE A CA 1
ATOM 610 C C . PHE A 1 73 ? 6.952 -2.486 -11.076 1.00 84.75 73 PHE A C 1
ATOM 612 O O . PHE A 1 73 ? 6.582 -2.869 -12.192 1.00 84.75 73 PHE A O 1
ATOM 619 N N . THR A 1 74 ? 7.571 -1.312 -10.904 1.00 73.12 74 THR A N 1
ATOM 620 C CA . THR A 1 74 ? 7.732 -0.310 -11.980 1.00 73.12 74 THR A CA 1
ATOM 621 C C . THR A 1 74 ? 8.783 -0.709 -13.013 1.00 73.12 74 THR A C 1
ATOM 623 O O . THR A 1 74 ? 8.654 -0.322 -14.171 1.00 73.12 74 THR A O 1
ATOM 626 N N . ALA A 1 75 ? 9.735 -1.586 -12.667 1.00 63.53 75 ALA A N 1
ATOM 627 C CA . ALA A 1 75 ? 10.673 -2.188 -13.624 1.00 63.53 75 ALA A CA 1
ATOM 628 C C . ALA A 1 75 ? 9.986 -2.897 -14.819 1.00 63.53 75 ALA A C 1
ATOM 630 O O . ALA A 1 75 ? 10.644 -3.248 -15.794 1.00 63.53 75 ALA A O 1
ATOM 631 N N . SER A 1 76 ? 8.663 -3.104 -14.758 1.00 58.69 76 SER A N 1
ATOM 632 C CA . SER A 1 76 ? 7.858 -3.727 -15.811 1.00 58.69 76 SER A CA 1
ATOM 633 C C . SER A 1 76 ? 7.069 -2.767 -16.725 1.00 58.69 76 SER A C 1
ATOM 635 O O . SER A 1 76 ? 6.443 -3.250 -17.673 1.00 58.69 76 SER A O 1
ATOM 637 N N . LYS A 1 77 ? 7.076 -1.443 -16.487 1.00 63.00 77 LYS A N 1
ATOM 638 C CA . LYS A 1 77 ? 6.288 -0.449 -17.255 1.00 63.00 77 LYS A CA 1
ATOM 639 C C . LYS A 1 77 ? 7.184 0.412 -18.161 1.00 63.00 77 LYS A C 1
ATOM 641 O O . LYS A 1 77 ? 8.298 0.761 -17.786 1.00 63.00 77 LYS A O 1
ATOM 646 N N . ALA A 1 78 ? 6.679 0.763 -19.347 1.00 55.78 78 ALA A N 1
ATOM 647 C CA . ALA A 1 78 ? 7.261 1.818 -20.176 1.00 55.78 78 ALA A CA 1
ATOM 648 C C . ALA A 1 78 ? 7.076 3.185 -19.490 1.00 55.78 78 ALA A C 1
ATOM 650 O O . ALA A 1 78 ? 6.064 3.430 -18.837 1.00 55.78 78 ALA A O 1
ATOM 651 N N . ALA A 1 79 ? 8.086 4.033 -19.624 1.00 52.22 79 ALA A N 1
ATOM 652 C CA . ALA A 1 79 ? 8.430 5.195 -18.808 1.00 52.22 79 ALA A CA 1
ATOM 653 C C . ALA A 1 79 ? 7.420 6.366 -18.734 1.00 52.22 79 ALA A C 1
ATOM 655 O O . ALA A 1 79 ? 7.751 7.389 -18.149 1.00 52.22 79 ALA A O 1
ATOM 656 N N . ASP A 1 80 ? 6.216 6.262 -19.293 1.00 61.62 80 ASP A N 1
ATOM 657 C CA . ASP A 1 80 ? 5.419 7.464 -19.588 1.00 61.62 80 ASP A CA 1
ATOM 658 C C . ASP A 1 80 ? 4.433 7.873 -18.478 1.00 61.62 80 ASP A C 1
ATOM 660 O O . ASP A 1 80 ? 3.969 9.005 -18.470 1.00 61.62 80 ASP A O 1
ATOM 664 N N . ASP A 1 81 ? 4.172 7.006 -17.490 1.00 63.34 81 ASP A N 1
ATOM 665 C CA . ASP A 1 81 ? 3.316 7.323 -16.332 1.00 63.34 81 ASP A CA 1
ATOM 666 C C . ASP A 1 81 ? 3.965 6.822 -15.035 1.00 63.34 81 ASP A C 1
ATOM 668 O O . ASP A 1 81 ? 3.766 5.669 -14.619 1.00 63.34 81 ASP A O 1
ATOM 672 N N . TYR A 1 82 ? 4.754 7.697 -14.406 1.00 70.75 82 TYR A N 1
ATOM 673 C CA . TYR A 1 82 ? 5.461 7.460 -13.143 1.00 70.75 82 TYR A CA 1
ATOM 674 C C . TYR A 1 82 ? 4.549 7.616 -11.918 1.00 70.75 82 TYR A C 1
ATOM 676 O O . TYR A 1 82 ? 4.869 8.335 -10.977 1.00 70.75 82 TYR A O 1
ATOM 684 N N . GLU A 1 83 ? 3.409 6.933 -11.898 1.00 86.88 83 GLU A N 1
ATOM 685 C CA . GLU A 1 83 ? 2.574 6.848 -10.697 1.00 86.88 83 GLU A CA 1
ATOM 686 C C . GLU A 1 83 ? 3.076 5.726 -9.777 1.00 86.88 83 GLU A C 1
ATOM 688 O O . GLU A 1 83 ? 3.419 4.647 -10.263 1.00 86.88 83 GLU A O 1
ATOM 693 N N . SER A 1 84 ? 3.119 5.952 -8.457 1.00 91.19 84 SER A N 1
ATOM 694 C CA . SER A 1 84 ? 3.434 4.899 -7.476 1.00 91.19 84 SER A CA 1
ATOM 695 C C . SER A 1 84 ? 2.444 3.734 -7.604 1.00 91.19 84 SER A C 1
ATOM 697 O O . SER A 1 84 ? 1.245 3.932 -7.398 1.00 91.19 84 SER A O 1
ATOM 699 N N . PRO A 1 85 ? 2.909 2.498 -7.866 1.00 92.56 85 PRO A N 1
ATOM 700 C CA . PRO A 1 85 ? 2.040 1.327 -7.906 1.00 92.56 85 PRO A CA 1
ATOM 701 C C . PRO A 1 85 ? 1.229 1.116 -6.626 1.00 92.56 85 PRO A C 1
ATOM 703 O O . PRO A 1 85 ? 0.035 0.829 -6.702 1.00 92.56 85 PRO A O 1
ATOM 706 N N . ARG A 1 86 ? 1.833 1.295 -5.440 1.00 95.44 86 ARG A N 1
ATOM 707 C CA . ARG A 1 86 ? 1.094 1.234 -4.163 1.00 95.44 86 ARG A CA 1
ATOM 708 C C . ARG A 1 86 ? -0.007 2.284 -4.093 1.00 95.44 86 ARG A C 1
ATOM 710 O O . ARG A 1 86 ? -1.077 1.990 -3.561 1.00 95.44 86 ARG A O 1
ATOM 717 N N . TRP A 1 87 ? 0.241 3.482 -4.619 1.00 95.75 87 TRP A N 1
ATOM 718 C CA . TRP A 1 87 ? -0.773 4.529 -4.674 1.00 95.75 87 TRP A CA 1
ATOM 719 C C . TRP A 1 87 ? -1.904 4.178 -5.646 1.00 95.75 87 TRP A C 1
ATOM 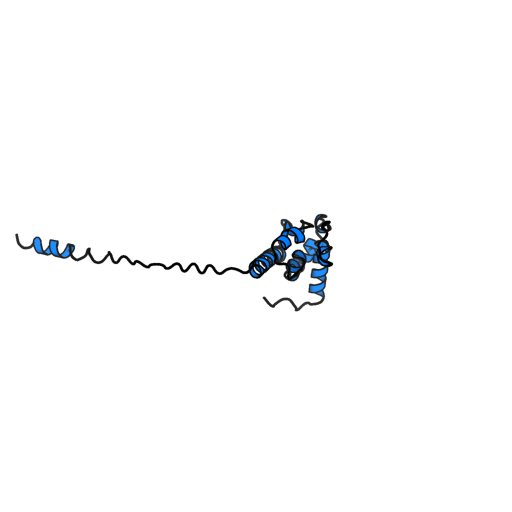721 O O . TRP A 1 87 ? -3.055 4.139 -5.215 1.00 95.75 87 TRP A O 1
ATOM 731 N N . ALA A 1 88 ? -1.583 3.774 -6.876 1.00 94.12 88 ALA A N 1
ATOM 732 C CA . ALA A 1 88 ? -2.559 3.343 -7.879 1.00 94.12 88 ALA A CA 1
ATOM 733 C C . ALA A 1 88 ? -3.465 2.199 -7.378 1.00 94.12 88 ALA A C 1
ATOM 735 O O . ALA A 1 88 ? -4.670 2.160 -7.652 1.00 94.12 88 ALA A O 1
ATOM 736 N N . ILE A 1 89 ? -2.896 1.262 -6.609 1.00 96.31 89 ILE A N 1
ATOM 737 C CA . ILE A 1 89 ? -3.650 0.199 -5.929 1.00 96.31 89 ILE A CA 1
ATOM 738 C C . ILE A 1 89 ? -4.615 0.804 -4.906 1.00 96.31 89 ILE A C 1
ATOM 740 O O . ILE A 1 89 ? -5.805 0.493 -4.924 1.00 96.31 89 ILE A O 1
ATOM 744 N N . LEU A 1 90 ? -4.122 1.670 -4.017 1.00 97.00 90 LEU A N 1
ATOM 745 C CA . LEU A 1 90 ? -4.928 2.280 -2.958 1.00 97.00 90 LEU A CA 1
ATOM 746 C C . LEU A 1 90 ? -6.050 3.168 -3.498 1.00 97.00 90 LEU A C 1
ATOM 748 O O . LEU A 1 90 ? -7.130 3.182 -2.909 1.00 97.00 90 LEU A O 1
ATOM 752 N N . GLU A 1 91 ? -5.859 3.846 -4.627 1.00 95.31 91 GLU A N 1
ATOM 753 C CA . GLU A 1 91 ? -6.919 4.624 -5.280 1.00 95.31 91 GLU A CA 1
ATOM 754 C C . GLU A 1 91 ? -8.128 3.772 -5.697 1.00 95.31 91 GLU A C 1
ATOM 756 O O . GLU A 1 91 ? -9.255 4.271 -5.708 1.00 95.31 91 GLU A O 1
ATOM 761 N N . ARG A 1 92 ? -7.928 2.471 -5.940 1.00 95.50 92 ARG A N 1
ATOM 762 C CA . ARG A 1 92 ? -8.992 1.494 -6.244 1.00 95.50 92 ARG A CA 1
ATOM 763 C C . ARG A 1 92 ? -9.530 0.772 -5.004 1.00 95.50 92 ARG A C 1
ATOM 765 O O . ARG A 1 92 ? -10.505 0.023 -5.089 1.00 95.50 92 ARG A O 1
ATOM 772 N N . VAL A 1 93 ? -8.944 1.005 -3.830 1.00 95.62 93 VAL A N 1
ATOM 773 C CA . VAL A 1 93 ? -9.491 0.507 -2.565 1.00 95.62 93 VAL A CA 1
ATOM 774 C C . VAL A 1 93 ? -10.632 1.421 -2.126 1.00 95.62 93 VAL A C 1
ATOM 776 O O . VAL A 1 93 ? -10.442 2.627 -1.931 1.00 95.62 93 VAL A O 1
ATOM 779 N N . TYR A 1 94 ? -11.821 0.844 -1.971 1.00 93.19 94 TYR A N 1
ATOM 780 C CA . TYR A 1 94 ? -13.034 1.518 -1.497 1.00 93.19 94 TYR A CA 1
ATOM 781 C C . TYR A 1 94 ? -13.449 1.050 -0.098 1.00 93.19 94 TYR A C 1
ATOM 783 O O . TYR A 1 94 ? -14.189 1.757 0.586 1.00 93.19 94 TYR A O 1
ATOM 791 N N . ASN A 1 95 ? -12.947 -0.103 0.358 1.00 93.44 95 ASN A N 1
ATOM 792 C CA . ASN A 1 95 ? -13.264 -0.640 1.676 1.00 93.44 95 ASN A CA 1
ATOM 793 C C . ASN A 1 95 ? -12.548 0.141 2.798 1.00 93.44 95 ASN A C 1
ATOM 795 O O . ASN A 1 95 ? -11.392 -0.103 3.158 1.00 93.44 95 ASN A O 1
ATOM 799 N N . ASN A 1 96 ? -13.281 1.073 3.393 1.00 93.75 96 ASN A N 1
ATOM 800 C CA . ASN A 1 96 ? -12.876 1.913 4.516 1.00 93.75 96 ASN A CA 1
ATOM 801 C C . ASN A 1 96 ? -12.543 1.088 5.768 1.00 93.75 96 ASN A C 1
ATOM 803 O O . ASN A 1 96 ? -11.638 1.463 6.517 1.00 93.75 96 ASN A O 1
ATOM 807 N N . ILE A 1 97 ? -13.238 -0.030 5.992 1.00 93.25 97 ILE A N 1
ATOM 808 C CA . ILE A 1 97 ? -12.975 -0.916 7.129 1.00 93.25 97 ILE A CA 1
ATOM 809 C C . ILE A 1 97 ? -11.593 -1.555 6.962 1.00 93.25 97 ILE A C 1
ATOM 811 O O . ILE A 1 97 ? -10.791 -1.487 7.894 1.00 93.25 97 ILE A O 1
ATOM 815 N N . THR A 1 98 ? -11.263 -2.086 5.779 1.00 93.38 98 THR A N 1
ATOM 816 C CA . THR A 1 98 ? -9.922 -2.633 5.511 1.00 93.38 98 THR A CA 1
ATOM 817 C C . THR A 1 98 ? -8.835 -1.594 5.762 1.00 93.38 98 THR A C 1
ATOM 819 O O . THR A 1 98 ? -7.868 -1.879 6.469 1.00 93.38 98 THR A O 1
ATOM 822 N N . LEU A 1 99 ? -8.991 -0.378 5.228 1.00 95.38 99 LEU A N 1
ATOM 823 C CA . LEU A 1 99 ? -8.004 0.687 5.421 1.00 95.38 99 LEU A CA 1
ATOM 824 C C . LEU A 1 99 ? -7.789 0.981 6.908 1.00 95.38 99 LEU A C 1
ATOM 826 O O . LEU A 1 99 ? -6.650 1.036 7.366 1.00 95.38 99 LEU A O 1
ATOM 830 N N . GLN A 1 100 ? -8.867 1.098 7.688 1.00 95.38 100 GLN A N 1
ATOM 831 C CA . GLN A 1 100 ? -8.760 1.297 9.134 1.00 95.38 100 GLN A CA 1
ATOM 832 C C . GLN A 1 100 ? -8.038 0.143 9.833 1.00 95.38 100 GLN A C 1
ATOM 834 O O . GLN A 1 100 ? -7.225 0.395 10.723 1.00 95.38 100 GLN A O 1
ATOM 839 N N . LYS A 1 101 ? -8.303 -1.107 9.443 1.00 93.88 101 LYS A N 1
ATOM 840 C CA . LYS A 1 101 ? -7.636 -2.278 10.023 1.00 93.88 101 LYS A CA 1
ATOM 841 C C . LYS A 1 101 ? -6.143 -2.292 9.715 1.00 93.88 101 LYS A C 1
ATOM 843 O O . LYS A 1 101 ? -5.342 -2.427 10.639 1.00 93.88 101 LYS A O 1
ATOM 848 N N . ILE A 1 102 ? -5.756 -2.061 8.461 1.00 94.00 102 ILE A N 1
ATOM 849 C CA . ILE A 1 102 ? -4.345 -1.949 8.064 1.00 94.00 102 ILE A CA 1
ATOM 850 C C . ILE A 1 102 ? -3.657 -0.844 8.875 1.00 94.00 102 ILE A C 1
ATOM 852 O O . ILE A 1 102 ? -2.623 -1.083 9.494 1.00 94.00 102 ILE A O 1
ATOM 856 N N . ILE A 1 103 ? -4.267 0.344 8.954 1.00 95.69 103 ILE A N 1
ATOM 857 C CA . ILE A 1 103 ? -3.715 1.497 9.684 1.00 95.69 103 ILE A CA 1
ATOM 858 C C . ILE A 1 103 ? -3.587 1.231 11.186 1.00 95.69 103 ILE A C 1
ATOM 860 O O . ILE A 1 103 ? -2.692 1.787 11.817 1.00 95.69 103 ILE A O 1
ATOM 864 N N . LYS A 1 104 ? -4.456 0.411 11.781 1.00 95.19 104 LYS A N 1
ATOM 865 C CA . LYS A 1 104 ? -4.401 0.058 13.209 1.00 95.19 104 LYS A CA 1
ATOM 866 C C . LYS A 1 104 ? -3.507 -1.150 13.499 1.00 95.19 104 LYS A C 1
ATOM 868 O O . LYS A 1 104 ? -3.222 -1.428 14.660 1.00 95.19 104 LYS A O 1
ATOM 873 N N . THR A 1 105 ? -3.044 -1.862 12.472 1.00 93.19 105 THR A N 1
ATOM 874 C CA . THR A 1 105 ? -2.216 -3.059 12.651 1.00 93.19 105 THR A CA 1
ATOM 875 C C . THR A 1 105 ? -0.842 -2.681 13.213 1.00 93.19 105 THR A C 1
ATOM 877 O O . THR A 1 105 ? -0.199 -1.748 12.732 1.00 93.19 105 THR A O 1
ATOM 880 N N . GLN A 1 106 ? -0.342 -3.425 14.201 1.00 93.75 106 GLN A N 1
ATOM 881 C CA . GLN A 1 106 ? 0.954 -3.162 14.853 1.00 93.75 106 GLN A CA 1
ATOM 882 C C . GLN A 1 106 ? 2.177 -3.638 14.040 1.00 93.75 106 GLN A C 1
ATOM 884 O O . GLN A 1 106 ? 3.288 -3.722 14.561 1.00 93.75 106 GLN A O 1
ATOM 889 N N . ASN A 1 107 ? 2.003 -3.950 12.752 1.00 94.38 107 ASN A N 1
ATOM 890 C CA . ASN A 1 107 ? 3.096 -4.408 11.904 1.00 94.38 107 ASN A CA 1
ATOM 891 C C . ASN A 1 107 ? 3.990 -3.228 11.483 1.00 94.38 107 ASN A C 1
ATOM 893 O O . ASN A 1 107 ? 3.589 -2.397 10.669 1.00 94.38 107 ASN A O 1
ATOM 897 N N . LYS A 1 108 ? 5.219 -3.194 12.014 1.00 96.25 108 LYS A N 1
ATOM 898 C CA . LYS A 1 108 ? 6.221 -2.149 11.743 1.00 96.25 108 LYS A CA 1
ATOM 899 C C . LYS A 1 108 ? 6.668 -2.086 10.281 1.00 96.25 108 LYS A C 1
ATOM 901 O O . LYS A 1 108 ? 7.183 -1.055 9.861 1.00 96.25 108 LYS A O 1
ATOM 906 N N . SER A 1 109 ? 6.493 -3.154 9.496 1.00 96.31 109 SER A N 1
ATOM 907 C CA . SER A 1 109 ? 6.839 -3.125 8.069 1.00 96.31 109 SER A CA 1
ATOM 908 C C . SER A 1 109 ? 6.004 -2.097 7.302 1.00 96.31 109 SER A C 1
ATOM 910 O O . SER A 1 109 ? 6.496 -1.505 6.351 1.00 96.31 109 SER A O 1
ATOM 912 N N . LEU A 1 110 ? 4.775 -1.816 7.755 1.00 96.88 110 LEU A N 1
ATOM 913 C CA . LEU A 1 110 ? 3.889 -0.823 7.137 1.00 96.88 110 LEU A CA 1
ATOM 914 C C . LEU A 1 110 ? 4.401 0.618 7.288 1.00 96.88 110 LEU A C 1
ATOM 916 O O . LEU A 1 110 ? 3.949 1.506 6.567 1.00 96.88 110 LEU A O 1
ATOM 920 N N . ASP A 1 111 ? 5.325 0.852 8.222 1.00 97.75 111 ASP A N 1
ATOM 921 C CA . ASP A 1 111 ? 5.916 2.160 8.519 1.00 97.75 111 ASP A CA 1
ATOM 922 C C . ASP A 1 111 ? 7.259 2.381 7.815 1.00 97.75 111 ASP A C 1
ATOM 924 O O . ASP A 1 111 ? 7.775 3.501 7.791 1.00 97.75 111 ASP A O 1
ATOM 928 N N . LYS A 1 112 ? 7.818 1.331 7.207 1.00 97.56 112 LYS A N 1
ATOM 929 C CA . LYS A 1 112 ? 9.065 1.417 6.455 1.00 97.56 112 LYS A CA 1
ATOM 930 C C . LYS A 1 112 ? 8.867 2.175 5.143 1.00 97.56 112 LYS A C 1
ATOM 932 O O . LYS A 1 112 ? 7.823 2.096 4.497 1.00 97.56 112 LYS A O 1
ATOM 937 N N . LYS A 1 113 ? 9.913 2.895 4.747 1.00 96.06 113 LYS A N 1
ATOM 938 C CA . LYS A 1 113 ? 10.018 3.610 3.472 1.00 96.06 113 LYS A CA 1
ATOM 939 C C . LYS A 1 113 ? 11.104 2.948 2.639 1.00 96.06 113 LYS A C 1
ATOM 941 O O . LYS A 1 113 ? 12.105 2.509 3.205 1.00 96.06 113 LYS A O 1
ATOM 946 N N . CYS A 1 114 ? 10.930 2.906 1.321 1.00 94.19 114 CYS A N 1
ATOM 947 C CA . CYS A 1 114 ? 11.998 2.426 0.455 1.00 94.19 114 CYS A CA 1
ATOM 948 C C . CYS A 1 114 ? 13.203 3.370 0.549 1.00 94.19 114 CYS A C 1
ATOM 950 O O . CYS A 1 114 ? 13.050 4.589 0.477 1.00 94.19 114 CYS A O 1
ATOM 952 N N . SER A 1 115 ? 14.400 2.808 0.707 1.00 93.25 115 SER A N 1
ATOM 953 C CA . SER A 1 115 ? 15.659 3.562 0.712 1.00 93.25 115 SER A CA 1
ATOM 954 C C . SER A 1 115 ? 16.221 3.793 -0.693 1.00 93.25 115 SER A C 1
ATOM 956 O O . SER A 1 115 ? 17.116 4.619 -0.869 1.00 93.25 115 SER A O 1
ATOM 958 N N . ILE A 1 116 ? 15.706 3.076 -1.696 1.00 91.38 116 ILE A N 1
ATOM 959 C CA . ILE A 1 116 ? 16.133 3.213 -3.087 1.00 91.38 116 ILE A CA 1
ATOM 960 C C . ILE A 1 116 ? 15.631 4.551 -3.628 1.00 91.38 116 ILE A C 1
ATOM 962 O O . ILE A 1 116 ? 14.439 4.858 -3.587 1.00 91.38 116 ILE A O 1
ATOM 966 N N . LYS A 1 117 ? 16.560 5.347 -4.159 1.00 85.44 117 LYS A N 1
ATOM 967 C CA . LYS A 1 117 ? 16.245 6.624 -4.792 1.00 85.44 117 LYS A CA 1
ATOM 968 C C . LYS A 1 117 ? 15.685 6.377 -6.192 1.00 85.44 117 LYS A C 1
ATOM 970 O O . LYS A 1 117 ? 16.379 5.832 -7.046 1.00 85.44 117 LYS A O 1
ATOM 975 N N . MET A 1 118 ? 14.449 6.808 -6.423 1.00 83.56 118 MET A N 1
ATOM 976 C CA . MET A 1 118 ? 13.850 6.815 -7.757 1.00 83.56 118 MET A CA 1
ATOM 977 C C . MET A 1 118 ? 14.384 7.998 -8.581 1.00 83.56 118 MET A C 1
ATOM 979 O O . MET A 1 118 ? 14.745 9.025 -8.003 1.00 83.56 118 MET A O 1
ATOM 983 N N . PRO A 1 119 ? 14.431 7.889 -9.921 1.00 81.69 119 PRO A N 1
ATOM 984 C CA . PRO A 1 119 ? 14.916 8.961 -10.796 1.00 81.69 119 PRO A CA 1
ATOM 985 C C . PRO A 1 119 ? 13.938 10.142 -10.935 1.00 81.69 119 PRO A C 1
ATOM 987 O O . PRO A 1 119 ? 14.206 11.073 -11.687 1.00 81.69 119 PRO A O 1
ATOM 990 N N . PHE A 1 120 ? 12.813 10.116 -10.223 1.00 82.06 120 PHE A N 1
ATOM 991 C CA . PHE A 1 120 ? 11.758 11.121 -10.267 1.00 82.06 120 PHE A CA 1
ATOM 992 C C . PHE A 1 120 ? 11.305 11.512 -8.855 1.00 82.06 120 PHE A C 1
ATOM 994 O O . PHE A 1 120 ? 11.510 10.790 -7.876 1.00 82.06 120 PHE A O 1
ATOM 1001 N N . GLU A 1 121 ? 10.663 12.673 -8.767 1.00 81.12 121 GLU A N 1
ATOM 1002 C CA . GLU A 1 121 ? 10.251 13.311 -7.520 1.00 81.12 121 GLU A CA 1
ATOM 1003 C C . GLU A 1 121 ? 8.728 13.200 -7.331 1.00 81.12 121 GLU A C 1
ATOM 1005 O O . GLU A 1 121 ? 7.987 14.137 -7.608 1.00 81.12 121 GLU A O 1
ATOM 1010 N N . ASP A 1 122 ? 8.250 12.050 -6.839 1.00 86.81 122 ASP A N 1
ATOM 1011 C CA . ASP A 1 122 ? 6.862 11.878 -6.379 1.00 86.81 122 ASP A CA 1
ATOM 1012 C C . ASP A 1 122 ? 6.837 11.500 -4.888 1.00 86.81 122 ASP A C 1
ATOM 1014 O O . ASP A 1 122 ? 7.459 10.535 -4.431 1.00 86.81 122 ASP A O 1
ATOM 1018 N N . SER A 1 123 ? 6.089 12.289 -4.112 1.00 91.44 123 SER A N 1
ATOM 1019 C CA . SER A 1 123 ? 5.853 12.089 -2.680 1.00 91.44 123 SER A CA 1
ATOM 1020 C C . SER A 1 123 ? 5.295 10.705 -2.330 1.00 91.44 123 SER A C 1
ATOM 1022 O O . SER A 1 123 ? 5.618 10.180 -1.262 1.00 91.44 123 SER A O 1
ATOM 1024 N N . ASN A 1 124 ? 4.505 10.091 -3.216 1.00 93.94 124 ASN A N 1
ATOM 1025 C CA . ASN A 1 124 ? 3.901 8.785 -2.978 1.00 93.94 124 ASN A CA 1
ATOM 1026 C C . ASN A 1 124 ? 4.961 7.673 -2.926 1.00 93.94 124 ASN A C 1
ATOM 1028 O O . ASN A 1 124 ? 4.856 6.774 -2.097 1.00 93.94 124 ASN A O 1
ATOM 1032 N N . TYR A 1 125 ? 6.033 7.773 -3.720 1.00 91.94 125 TYR A N 1
ATOM 1033 C CA . TYR A 1 125 ? 7.147 6.815 -3.682 1.00 91.94 125 TYR A CA 1
ATOM 1034 C C . TYR A 1 125 ? 7.976 6.916 -2.395 1.00 91.94 125 TYR A C 1
ATOM 1036 O O . TYR A 1 125 ? 8.609 5.945 -1.979 1.00 91.94 125 TYR A O 1
ATOM 1044 N N . LYS A 1 126 ? 7.965 8.085 -1.744 1.00 92.81 126 LYS A N 1
ATOM 1045 C CA . LYS A 1 126 ? 8.687 8.352 -0.487 1.00 92.81 126 LYS A CA 1
ATOM 1046 C C . LYS A 1 126 ? 7.866 8.019 0.762 1.00 92.81 126 LYS A C 1
ATOM 1048 O O . LYS A 1 126 ? 8.396 8.062 1.876 1.00 92.81 126 LYS A O 1
ATOM 1053 N N . ALA A 1 127 ? 6.577 7.739 0.601 1.00 95.81 127 ALA A N 1
ATOM 1054 C CA . ALA A 1 127 ? 5.678 7.428 1.697 1.00 95.81 127 ALA A CA 1
ATOM 1055 C C . ALA A 1 127 ? 5.770 5.946 2.092 1.00 95.81 127 ALA A C 1
ATOM 1057 O O . ALA A 1 127 ? 6.051 5.073 1.269 1.00 95.81 127 ALA A O 1
ATOM 1058 N N . SER A 1 128 ? 5.517 5.658 3.369 1.00 97.44 128 SER A N 1
ATOM 1059 C CA . SER A 1 128 ? 5.283 4.282 3.813 1.00 97.44 128 SER A CA 1
ATOM 1060 C C . SER A 1 128 ? 3.879 3.819 3.418 1.00 97.44 128 SER A C 1
ATOM 1062 O O . SER A 1 128 ? 2.989 4.639 3.166 1.00 97.44 128 SER A O 1
ATOM 1064 N N . PHE A 1 129 ? 3.633 2.506 3.423 1.00 97.81 129 PHE A N 1
ATOM 1065 C CA . PHE A 1 129 ? 2.298 1.993 3.105 1.00 97.81 129 PHE A CA 1
ATOM 1066 C C . PHE A 1 129 ? 1.232 2.528 4.075 1.00 97.81 129 PHE A C 1
ATOM 1068 O O . PHE A 1 129 ? 0.137 2.894 3.646 1.00 97.81 129 PHE A O 1
ATOM 1075 N N . ARG A 1 130 ? 1.550 2.652 5.374 1.00 98.00 130 ARG A N 1
ATOM 1076 C CA . ARG A 1 130 ? 0.619 3.212 6.369 1.00 98.00 130 ARG A CA 1
ATOM 1077 C C . ARG A 1 130 ? 0.247 4.659 6.046 1.00 98.00 130 ARG A C 1
ATOM 1079 O O . ARG A 1 130 ? -0.929 5.005 6.135 1.00 98.00 130 ARG A O 1
ATOM 1086 N N . GLN A 1 131 ? 1.214 5.481 5.635 1.00 98.25 131 GLN A N 1
ATOM 1087 C CA . GLN A 1 131 ? 0.966 6.874 5.248 1.00 98.25 131 GLN A CA 1
ATOM 1088 C C . GLN A 1 131 ? 0.057 6.963 4.017 1.00 98.25 131 GLN A C 1
ATOM 1090 O O . GLN A 1 131 ? -0.892 7.749 4.006 1.00 98.25 131 GLN A O 1
ATOM 1095 N N . LEU A 1 132 ? 0.296 6.124 3.006 1.00 97.94 132 LEU A N 1
ATOM 1096 C CA . LEU A 1 132 ? -0.558 6.066 1.818 1.00 97.94 132 LEU A CA 1
ATOM 1097 C C . LEU A 1 132 ? -1.980 5.598 2.167 1.00 97.94 132 LEU A C 1
ATOM 1099 O O . LEU A 1 132 ? -2.956 6.202 1.726 1.00 97.94 132 LEU A O 1
ATOM 1103 N N . ALA A 1 133 ? -2.118 4.574 3.014 1.00 97.81 133 ALA A N 1
ATOM 1104 C CA . ALA A 1 133 ? -3.421 4.090 3.465 1.00 97.81 133 ALA A CA 1
ATOM 1105 C C . ALA A 1 133 ? -4.194 5.161 4.257 1.00 97.81 133 ALA A C 1
ATOM 1107 O O . ALA A 1 133 ? -5.397 5.328 4.052 1.00 97.81 133 ALA A O 1
ATOM 1108 N N . GLN A 1 134 ? -3.516 5.922 5.125 1.00 98.19 134 GLN A N 1
ATOM 1109 C CA . GLN A 1 134 ? -4.101 7.063 5.843 1.00 98.19 134 GLN A CA 1
ATOM 1110 C C . GLN A 1 134 ? -4.583 8.148 4.878 1.00 98.19 134 GLN A C 1
ATOM 1112 O O . GLN A 1 134 ? -5.731 8.586 4.979 1.00 98.19 134 GLN A O 1
ATOM 1117 N N . LYS A 1 135 ? -3.739 8.533 3.912 1.00 97.38 135 LYS A N 1
ATOM 1118 C CA . LYS A 1 135 ? -4.084 9.495 2.857 1.00 97.38 135 LYS A CA 1
ATOM 1119 C C . LYS A 1 135 ? -5.327 9.044 2.089 1.00 97.38 135 LYS A C 1
ATOM 1121 O O . LYS A 1 135 ? -6.256 9.829 1.914 1.00 97.38 135 LYS A O 1
ATOM 1126 N N . ARG A 1 136 ? -5.393 7.769 1.695 1.00 96.56 136 ARG A N 1
ATOM 1127 C CA . ARG A 1 136 ? -6.551 7.208 0.989 1.00 96.56 136 ARG A CA 1
ATOM 1128 C C . ARG A 1 136 ? -7.818 7.202 1.844 1.00 96.56 136 ARG A C 1
ATOM 1130 O O . ARG A 1 136 ? -8.880 7.591 1.366 1.00 96.56 136 ARG A O 1
ATOM 1137 N N . LEU A 1 137 ? -7.720 6.789 3.108 1.00 96.62 137 LEU A N 1
ATOM 1138 C CA . LEU A 1 137 ? -8.860 6.800 4.027 1.00 96.62 137 LEU A CA 1
ATOM 1139 C C . LEU A 1 137 ? -9.428 8.216 4.191 1.00 96.62 137 LEU A C 1
ATOM 1141 O O . LEU A 1 137 ? -10.647 8.376 4.244 1.00 96.62 137 LEU A O 1
ATOM 1145 N N . GLN A 1 138 ? -8.558 9.226 4.248 1.00 96.12 138 GLN A N 1
ATOM 1146 C CA . GLN A 1 138 ? -8.971 10.623 4.318 1.00 96.12 138 GLN A CA 1
ATOM 1147 C C . GLN A 1 138 ? -9.707 11.055 3.040 1.00 96.12 138 GLN A C 1
ATOM 1149 O O . GLN A 1 138 ? -10.815 11.571 3.131 1.00 96.12 138 GLN A O 1
ATOM 1154 N N . GLN A 1 139 ? -9.181 10.727 1.855 1.00 94.62 139 GLN A N 1
ATOM 1155 C CA . GLN A 1 139 ? -9.853 11.028 0.582 1.00 94.62 139 GLN A CA 1
ATOM 1156 C C . GLN A 1 139 ? -11.264 10.430 0.477 1.00 94.62 139 GLN A C 1
ATOM 1158 O O . GLN A 1 139 ? -12.167 11.088 -0.034 1.00 94.62 139 GLN A O 1
ATOM 1163 N N . ILE A 1 140 ? -11.463 9.197 0.957 1.00 92.25 140 ILE A N 1
ATOM 1164 C CA . ILE A 1 140 ? -12.787 8.552 0.960 1.00 92.25 140 ILE A CA 1
ATOM 1165 C C . ILE A 1 140 ? -13.754 9.297 1.888 1.00 92.25 140 ILE A C 1
ATOM 1167 O O . ILE A 1 140 ? -14.917 9.482 1.537 1.00 92.25 140 ILE A O 1
ATOM 1171 N N . LYS A 1 141 ? -13.282 9.738 3.061 1.00 91.44 141 L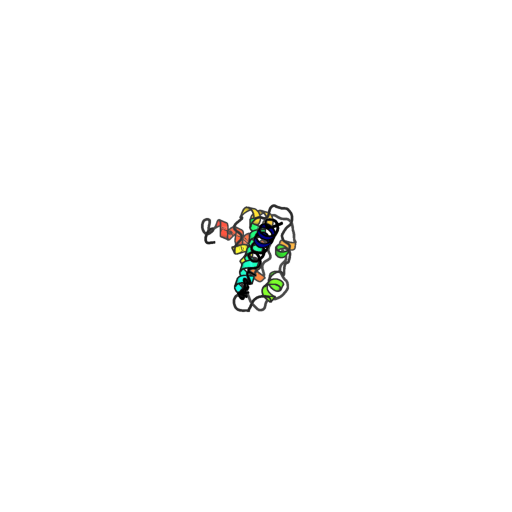YS A N 1
ATOM 1172 C CA . LYS A 1 141 ? -14.096 10.506 4.016 1.00 91.44 141 LYS A CA 1
ATOM 1173 C C . LYS A 1 141 ? -14.491 11.876 3.471 1.00 91.44 141 LYS A C 1
ATOM 1175 O O . LYS A 1 141 ? -15.625 12.292 3.677 1.00 91.44 141 LYS A O 1
ATOM 1180 N N . ASP A 1 142 ? -13.579 12.537 2.765 1.00 89.94 142 ASP A N 1
ATOM 1181 C CA . ASP A 1 142 ? -13.796 13.888 2.238 1.00 89.94 142 ASP A CA 1
ATOM 1182 C C . ASP A 1 142 ? -14.676 13.900 0.976 1.00 89.94 142 ASP A C 1
ATOM 1184 O O . ASP A 1 142 ? -15.239 14.934 0.622 1.00 89.94 142 ASP A O 1
ATOM 1188 N N . LYS A 1 143 ? -14.814 12.758 0.284 1.00 85.00 143 LYS A N 1
ATOM 1189 C CA . LYS A 1 143 ? -15.626 12.616 -0.938 1.00 85.00 143 LYS A CA 1
ATOM 1190 C C . LYS A 1 143 ? -16.526 11.369 -0.896 1.00 85.00 143 LYS A C 1
ATOM 1192 O O . LYS A 1 143 ? -16.304 10.437 -1.674 1.00 85.00 143 LYS A O 1
ATOM 1197 N N . PRO A 1 144 ? -17.584 11.349 -0.063 1.00 65.06 144 PRO A N 1
ATOM 1198 C CA . PRO A 1 144 ? -18.426 10.166 0.161 1.00 65.06 144 PRO A CA 1
ATOM 1199 C C . PRO A 1 144 ? -19.304 9.704 -1.031 1.00 65.06 144 PRO A C 1
ATOM 1201 O O . PRO A 1 144 ? -20.195 8.889 -0.836 1.00 65.06 144 PRO A O 1
ATOM 1204 N N . GLY A 1 145 ? -19.057 10.160 -2.267 1.00 58.38 145 GLY A N 1
ATOM 1205 C CA . GLY A 1 145 ? -19.841 9.800 -3.463 1.00 58.38 145 GLY A CA 1
ATOM 1206 C C . GLY A 1 145 ? -19.034 9.501 -4.733 1.00 58.38 145 GLY A C 1
ATOM 1207 O O . GLY A 1 145 ? -19.624 9.285 -5.782 1.00 58.38 145 GLY A O 1
ATOM 1208 N N . ALA A 1 146 ? -17.696 9.477 -4.674 1.00 55.75 146 ALA A N 1
ATOM 1209 C CA . ALA A 1 146 ? -16.848 9.161 -5.838 1.00 55.75 146 ALA A CA 1
ATOM 1210 C C . ALA A 1 146 ? -16.671 7.645 -6.080 1.00 55.75 146 ALA A C 1
ATOM 1212 O O . ALA A 1 146 ? -15.924 7.227 -6.962 1.00 55.75 146 ALA A O 1
ATOM 1213 N N . GLN A 1 147 ? -17.326 6.811 -5.272 1.00 53.16 147 GLN A N 1
ATOM 1214 C CA . GLN A 1 147 ? -17.343 5.365 -5.440 1.00 53.16 147 GLN A CA 1
ATOM 1215 C C . GLN A 1 147 ? -18.480 5.025 -6.405 1.00 53.16 147 GLN A C 1
ATOM 1217 O O . GLN A 1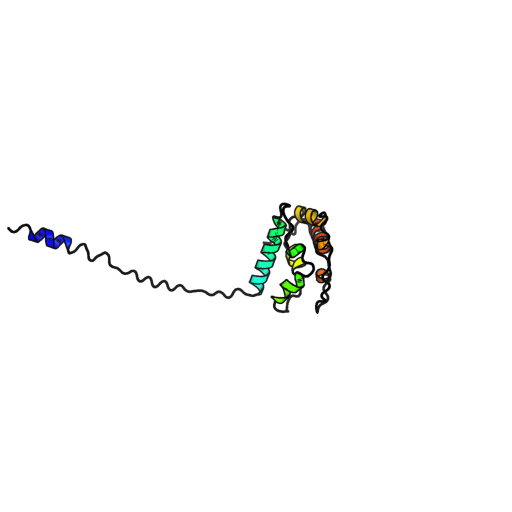 147 ? -19.624 5.068 -5.974 1.00 53.16 147 GLN A O 1
ATOM 1222 N N . LEU A 1 148 ? -18.159 4.759 -7.678 1.00 47.66 148 LEU A N 1
ATOM 1223 C CA . LEU A 1 148 ? -18.931 4.021 -8.706 1.00 47.66 148 LEU A CA 1
ATOM 1224 C C . LEU A 1 148 ? -18.756 4.666 -10.092 1.00 47.66 148 LEU A C 1
ATOM 1226 O O . LEU A 1 148 ? -19.689 5.222 -10.659 1.00 47.66 148 LEU A O 1
ATOM 1230 N N . ILE A 1 149 ? -17.563 4.542 -10.668 1.00 45.53 149 ILE A N 1
ATOM 1231 C CA . ILE A 1 149 ? -17.452 4.326 -12.115 1.00 45.53 149 ILE A CA 1
ATOM 1232 C C . ILE A 1 149 ? -16.474 3.158 -12.255 1.00 45.53 149 ILE A C 1
ATOM 1234 O O . ILE A 1 149 ? -15.273 3.327 -12.046 1.00 45.53 149 ILE A O 1
ATOM 1238 N N . GLN A 1 150 ? -17.030 1.957 -12.431 1.00 42.62 150 GLN A N 1
ATOM 1239 C CA . GLN A 1 150 ? -16.292 0.741 -12.785 1.00 42.62 150 GLN A CA 1
ATOM 1240 C C . GLN A 1 150 ? -16.131 0.658 -14.298 1.00 42.62 150 GLN A C 1
ATOM 1242 O O . GLN A 1 150 ? -17.097 1.038 -14.996 1.00 42.62 150 GLN A O 1
#

pLDDT: mean 78.67, std 19.58, range [41.69, 98.25]

Secondary structure (DSSP, 8-state):
--SHHHHHHHTTTTSSSS------------------HHHHHHHHHHHHHHHHHT--SS---HHHH-TTHHHHHHTTS-TT----HHHHHHHT---HHHHHHHHH---GGGG----SPPSS--HH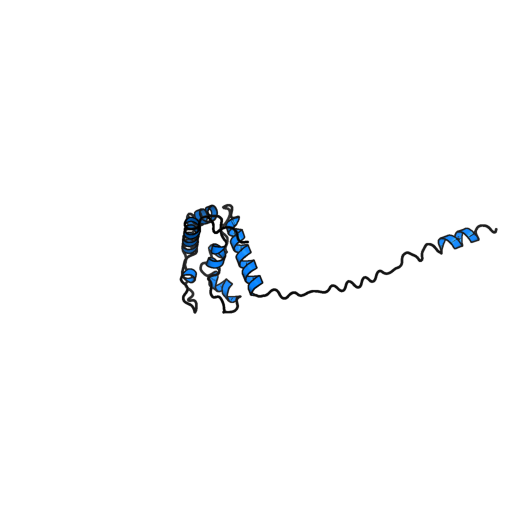HHS-HHHHHHHHHHHHHH-TT-----

Foldseek 3Di:
DPPPVVVVVVVVVVPPPPPPPPPPPPPVPPPVPPQDLVNVLVVVLQVLLVCLLPDDPDDPDVCLLPQQSQVVSCVSDDDDDSDRSLLSSLLSRLRLVSLVCVLPDPDCSQQDHDPDDDPDDDPVNRGGSSRSSVVSSVVCVVCVPPPDDD